Protein AF-A0A1U7HXZ3-F1 (afdb_monomer_lite)

Radius of gyration: 14.66 Å; chains: 1; bounding box: 32×28×40 Å

Organism: NCBI:txid247279

InterPro domains:
  IPR047676 FxLYD domain [NF038353] (20-75)

Structure (mmCIF, N/CA/C/O backbone):
data_AF-A0A1U7HXZ3-F1
#
_entry.id   AF-A0A1U7HXZ3-F1
#
loop_
_atom_site.group_PDB
_atom_site.id
_atom_site.type_symbol
_atom_site.label_atom_id
_atom_site.label_alt_id
_atom_site.label_comp_id
_atom_site.label_asym_id
_atom_site.label_entity_id
_atom_site.label_seq_id
_atom_site.pdbx_PDB_ins_code
_atom_site.Cartn_x
_atom_site.Cartn_y
_atom_site.Cartn_z
_atom_site.occupancy
_atom_site.B_iso_or_equiv
_at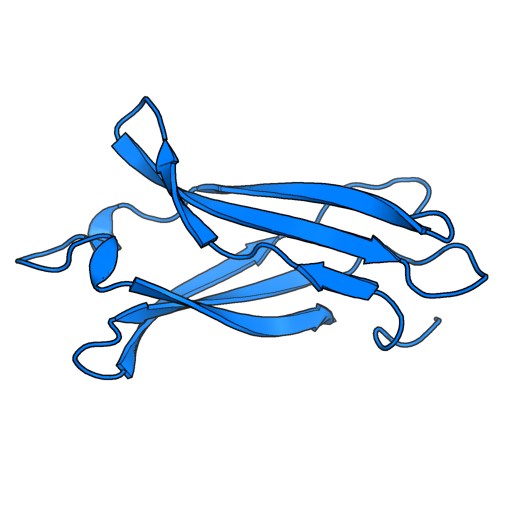om_site.auth_seq_id
_atom_site.auth_comp_id
_atom_site.auth_asym_id
_atom_site.auth_atom_id
_atom_site.pdbx_PDB_model_num
ATOM 1 N N . MET A 1 1 ? 5.064 -9.187 -21.296 1.00 42.25 1 MET A N 1
ATOM 2 C CA . MET A 1 1 ? 4.717 -9.480 -19.895 1.00 42.25 1 MET A CA 1
ATOM 3 C C . MET A 1 1 ? 5.962 -9.923 -19.154 1.00 42.25 1 MET A C 1
ATOM 5 O O . MET A 1 1 ? 6.388 -11.065 -19.292 1.00 42.25 1 MET A O 1
ATOM 9 N N . ILE A 1 2 ? 6.584 -8.983 -18.445 1.00 39.09 2 ILE A 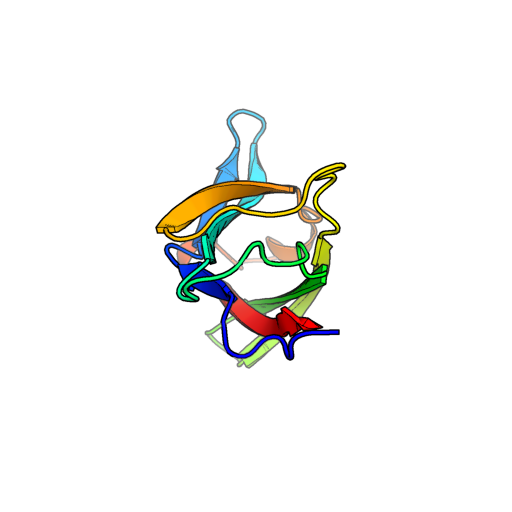N 1
ATOM 10 C CA . ILE A 1 2 ? 7.642 -9.262 -17.470 1.00 39.09 2 ILE A CA 1
ATOM 11 C C . ILE A 1 2 ? 6.921 -9.558 -16.145 1.00 39.09 2 ILE A C 1
ATOM 13 O O . ILE A 1 2 ? 6.031 -8.793 -15.784 1.00 39.09 2 ILE A O 1
ATOM 17 N N . PRO A 1 3 ? 7.232 -10.658 -15.440 1.00 44.41 3 PRO A N 1
ATOM 18 C CA . PRO A 1 3 ? 6.616 -10.936 -14.149 1.00 44.41 3 PRO A CA 1
ATOM 19 C C . PRO A 1 3 ? 6.983 -9.853 -13.124 1.00 44.41 3 PRO A C 1
ATOM 21 O O . PRO A 1 3 ? 8.097 -9.332 -13.128 1.00 44.41 3 PRO A O 1
ATOM 24 N N . LEU A 1 4 ? 6.057 -9.584 -12.205 1.00 51.25 4 LEU A N 1
ATOM 25 C CA . LEU A 1 4 ? 6.115 -8.620 -11.090 1.00 51.25 4 LEU A CA 1
ATOM 26 C C . LEU A 1 4 ? 7.313 -8.703 -10.151 1.00 51.25 4 LEU A C 1
ATOM 28 O O . LEU A 1 4 ? 7.459 -7.865 -9.266 1.00 51.25 4 LEU A O 1
ATOM 32 N N . ASN A 1 5 ? 8.185 -9.685 -10.348 1.00 56.34 5 ASN A N 1
ATOM 33 C CA . ASN A 1 5 ? 9.371 -9.946 -9.540 1.00 56.34 5 ASN A CA 1
ATOM 34 C C . ASN A 1 5 ? 10.383 -8.785 -9.544 1.00 56.34 5 ASN A C 1
ATOM 36 O O . ASN A 1 5 ? 11.405 -8.871 -8.875 1.00 56.34 5 ASN A O 1
ATOM 40 N N . ASN A 1 6 ? 10.110 -7.728 -10.306 1.00 71.88 6 ASN A N 1
ATOM 41 C CA . ASN A 1 6 ? 11.023 -6.637 -10.593 1.00 71.88 6 ASN A CA 1
ATOM 42 C C . ASN A 1 6 ? 10.541 -5.271 -10.088 1.00 71.88 6 ASN A C 1
ATOM 44 O O . ASN A 1 6 ? 11.271 -4.297 -10.244 1.00 71.88 6 ASN A O 1
ATOM 48 N N . VAL A 1 7 ? 9.332 -5.167 -9.525 1.00 78.88 7 VAL A N 1
ATOM 49 C CA . VAL A 1 7 ? 8.845 -3.922 -8.918 1.00 78.88 7 VAL A CA 1
ATOM 50 C C . VAL A 1 7 ? 8.677 -4.139 -7.425 1.00 78.88 7 VAL A C 1
ATOM 52 O O . VAL A 1 7 ? 7.847 -4.931 -6.981 1.00 78.88 7 VAL A O 1
ATOM 55 N N . ARG A 1 8 ? 9.468 -3.411 -6.643 1.00 86.31 8 ARG A N 1
ATOM 56 C CA . ARG A 1 8 ? 9.439 -3.466 -5.187 1.00 86.31 8 ARG A CA 1
ATOM 57 C C . ARG A 1 8 ? 8.580 -2.340 -4.631 1.00 86.31 8 ARG A C 1
ATOM 59 O O . ARG A 1 8 ? 8.721 -1.192 -5.043 1.00 86.31 8 ARG A O 1
ATOM 66 N N . VAL A 1 9 ? 7.753 -2.666 -3.641 1.00 88.19 9 VAL A N 1
ATOM 67 C CA . VAL A 1 9 ? 7.084 -1.679 -2.786 1.00 88.19 9 VAL A CA 1
ATOM 68 C C . VAL A 1 9 ? 7.960 -1.425 -1.554 1.00 88.19 9 VAL A C 1
ATOM 70 O O . VAL A 1 9 ? 8.353 -2.370 -0.866 1.00 88.19 9 VAL A O 1
ATOM 73 N N . SER A 1 10 ? 8.266 -0.165 -1.259 1.00 90.25 10 SER A N 1
ATOM 74 C CA . SER A 1 10 ? 8.972 0.270 -0.049 1.00 90.25 10 SER A CA 1
ATOM 75 C C . SER A 1 10 ? 8.226 1.393 0.666 1.00 90.25 10 SER A C 1
ATOM 77 O O . SER A 1 10 ? 7.263 1.955 0.141 1.00 90.25 10 SER A O 1
ATOM 79 N N . ASP A 1 11 ? 8.667 1.694 1.891 1.00 91.69 11 ASP A N 1
ATOM 80 C CA . ASP A 1 11 ? 8.187 2.828 2.695 1.00 91.69 11 ASP A CA 1
ATOM 81 C C . ASP A 1 11 ? 6.671 2.831 2.933 1.00 91.69 11 ASP A C 1
ATOM 83 O O . ASP A 1 11 ? 6.059 3.881 3.139 1.00 91.69 11 ASP A O 1
ATOM 87 N N . LEU A 1 12 ? 6.076 1.634 2.908 1.00 92.06 12 LEU A N 1
ATOM 88 C CA . LEU A 1 12 ? 4.650 1.428 3.078 1.00 92.06 12 LEU A CA 1
ATOM 89 C C . LEU A 1 12 ? 4.235 1.800 4.500 1.00 92.06 12 LEU A C 1
ATOM 91 O O . LEU A 1 12 ? 4.695 1.199 5.473 1.00 92.06 12 LEU A O 1
ATOM 95 N N . ARG A 1 13 ? 3.352 2.786 4.618 1.00 93.25 13 ARG A N 1
ATOM 96 C CA . ARG A 1 13 ? 2.851 3.258 5.908 1.00 93.25 13 ARG A CA 1
ATOM 97 C C . ARG A 1 13 ? 1.446 3.815 5.795 1.00 93.25 13 ARG A C 1
ATOM 99 O O . ARG A 1 13 ? 1.022 4.241 4.724 1.00 93.25 13 ARG A O 1
ATOM 106 N N . ILE A 1 14 ? 0.757 3.844 6.927 1.00 93.62 14 ILE A N 1
ATOM 107 C CA . ILE A 1 14 ? -0.525 4.520 7.090 1.00 93.62 14 ILE A CA 1
ATOM 108 C C . ILE A 1 14 ? -0.344 5.743 7.988 1.00 93.62 14 ILE A C 1
ATOM 110 O O . ILE A 1 14 ? 0.290 5.666 9.038 1.00 93.62 14 ILE A O 1
ATOM 114 N N . GLU A 1 15 ? -0.881 6.879 7.564 1.00 93.44 15 GLU A N 1
ATOM 115 C CA . GLU A 1 15 ? -0.829 8.143 8.299 1.00 93.44 15 GLU A CA 1
ATOM 116 C C . GLU A 1 15 ? -2.143 8.912 8.137 1.00 93.44 15 GLU A C 1
ATOM 118 O O . GLU A 1 15 ? -2.993 8.546 7.330 1.00 93.44 15 GLU A O 1
ATOM 123 N N . LEU A 1 16 ? -2.341 9.962 8.933 1.00 90.88 16 LEU A N 1
ATOM 124 C CA . LEU A 1 16 ? -3.469 10.873 8.761 1.00 90.88 16 LEU A CA 1
ATOM 125 C C . LEU A 1 16 ? -3.045 12.000 7.822 1.00 90.88 16 LEU A C 1
ATOM 127 O O . LEU A 1 16 ? -2.024 12.649 8.047 1.00 90.88 16 LEU A O 1
ATOM 131 N N . ALA A 1 17 ? -3.852 12.250 6.800 1.00 89.75 17 ALA A N 1
ATOM 132 C CA . ALA A 1 17 ? -3.760 13.456 5.997 1.00 89.75 17 ALA A CA 1
ATOM 133 C C . ALA A 1 17 ? -4.122 14.702 6.814 1.00 89.75 17 ALA A C 1
ATOM 135 O O . ALA A 1 17 ? -4.716 14.620 7.892 1.00 89.75 17 ALA A O 1
ATOM 136 N N . GLU A 1 18 ? -3.835 15.882 6.261 1.00 87.94 18 GLU A N 1
ATOM 137 C CA . GLU A 1 18 ? -4.156 17.169 6.896 1.00 87.94 18 GLU A CA 1
ATOM 138 C C . GLU A 1 18 ? -5.655 17.335 7.187 1.00 87.94 18 GLU A C 1
ATOM 140 O O . GLU A 1 18 ? -6.040 17.977 8.161 1.00 87.94 18 GLU A O 1
ATOM 145 N N . ASN A 1 19 ? -6.513 16.716 6.371 1.00 86.50 19 ASN A N 1
ATOM 146 C CA . ASN A 1 19 ? -7.965 16.715 6.554 1.00 86.50 19 ASN A CA 1
ATOM 147 C C . ASN A 1 19 ? -8.466 15.644 7.546 1.00 86.50 19 ASN A C 1
ATOM 149 O O . ASN A 1 19 ? -9.675 15.484 7.709 1.00 86.50 19 ASN A O 1
ATOM 153 N N . GLY A 1 20 ? -7.561 14.902 8.194 1.00 86.19 20 GLY A N 1
ATOM 154 C CA . GLY A 1 20 ? -7.886 13.857 9.162 1.00 86.19 20 GLY A CA 1
ATOM 155 C C . GLY A 1 20 ? -8.358 12.536 8.548 1.00 86.19 20 GLY A C 1
ATOM 156 O O . GLY A 1 20 ? -8.833 11.669 9.282 1.00 86.19 20 GLY A O 1
ATOM 157 N N . LEU A 1 21 ? -8.247 12.356 7.229 1.00 89.25 21 LEU A N 1
ATOM 158 C CA . LEU A 1 21 ? -8.518 11.070 6.587 1.00 89.25 21 LEU A CA 1
ATOM 159 C C . LEU A 1 21 ? -7.276 10.169 6.662 1.00 89.25 21 LEU A C 1
ATOM 161 O O . LEU A 1 21 ? -6.169 10.650 6.415 1.00 89.25 21 LEU A O 1
ATOM 165 N N . PRO A 1 22 ? -7.417 8.872 6.988 1.00 91.56 22 PRO A N 1
ATOM 166 C CA . PRO A 1 22 ? -6.300 7.947 6.921 1.00 91.56 22 PRO A CA 1
ATOM 167 C C . PRO A 1 22 ? -5.908 7.698 5.462 1.00 91.56 22 PRO A C 1
ATOM 169 O O . PRO A 1 22 ? -6.751 7.415 4.609 1.00 91.56 22 PRO A O 1
ATOM 172 N N . GLU A 1 23 ? -4.613 7.765 5.188 1.00 94.62 23 GLU A N 1
ATOM 173 C CA . GLU A 1 23 ? -4.020 7.513 3.883 1.00 94.62 23 GLU A CA 1
ATOM 174 C C . GLU A 1 23 ? -2.902 6.488 4.003 1.00 94.62 23 GLU A C 1
ATOM 176 O O . GLU A 1 23 ? -2.076 6.545 4.914 1.00 94.62 23 GLU A O 1
ATOM 181 N N . VAL A 1 24 ? -2.851 5.574 3.041 1.00 94.38 24 VAL A N 1
ATOM 182 C CA . VAL A 1 24 ? -1.705 4.692 2.843 1.00 94.38 24 VAL A CA 1
ATOM 183 C C . VAL A 1 24 ? -0.784 5.311 1.809 1.00 94.38 24 VAL A C 1
ATOM 185 O O . VAL A 1 24 ? -1.227 5.731 0.737 1.00 94.38 24 VAL A O 1
ATOM 188 N N . LYS A 1 25 ? 0.503 5.354 2.141 1.00 95.00 25 LYS A N 1
ATOM 189 C CA . LYS A 1 25 ? 1.572 5.865 1.287 1.00 95.00 25 LYS A CA 1
ATOM 190 C C . LYS A 1 25 ? 2.634 4.800 1.105 1.00 95.00 25 LYS A C 1
ATOM 192 O O . LYS A 1 25 ? 2.867 4.000 2.008 1.00 95.00 25 LYS A O 1
ATOM 197 N N . GLY A 1 26 ? 3.283 4.816 -0.046 1.00 93.62 26 GLY A N 1
ATOM 198 C CA . GLY A 1 26 ? 4.421 3.957 -0.332 1.00 93.62 26 GLY A CA 1
ATOM 199 C C . GLY A 1 26 ? 5.120 4.376 -1.614 1.00 93.62 26 GLY A C 1
ATOM 200 O O . GLY A 1 26 ? 4.684 5.297 -2.310 1.00 93.62 26 GLY A O 1
ATOM 201 N N . THR A 1 27 ? 6.207 3.681 -1.916 1.00 92.44 27 THR A N 1
ATOM 202 C CA . THR A 1 27 ? 7.029 3.922 -3.099 1.00 92.44 27 THR A CA 1
ATOM 203 C C . THR A 1 27 ? 7.162 2.633 -3.889 1.00 92.44 27 THR A C 1
ATOM 205 O O . THR A 1 27 ? 7.492 1.588 -3.334 1.00 92.44 27 THR A O 1
ATOM 208 N N . LEU A 1 28 ? 6.913 2.702 -5.191 1.00 90.00 28 LEU A N 1
ATOM 209 C CA . LEU A 1 28 ? 7.294 1.672 -6.144 1.00 90.00 28 LEU A CA 1
ATOM 210 C C . LEU A 1 28 ? 8.687 1.959 -6.675 1.00 90.00 28 LEU A C 1
ATOM 212 O O . LEU A 1 28 ? 8.965 3.090 -7.052 1.00 90.00 28 LEU A O 1
ATOM 216 N N . THR A 1 29 ? 9.531 0.938 -6.756 1.00 89.88 29 THR A N 1
ATOM 217 C CA . THR A 1 29 ? 10.837 1.013 -7.418 1.00 89.88 29 THR A CA 1
ATOM 218 C C . THR A 1 29 ? 10.942 -0.097 -8.448 1.00 89.88 29 THR A C 1
ATOM 220 O O . THR A 1 29 ? 10.702 -1.258 -8.117 1.00 89.88 29 THR A O 1
ATOM 223 N N . ASN A 1 30 ? 11.325 0.238 -9.680 1.00 88.50 30 ASN A N 1
ATOM 224 C CA . ASN A 1 30 ? 11.685 -0.778 -10.665 1.00 88.50 30 ASN A CA 1
ATOM 225 C C . ASN A 1 30 ? 13.135 -1.228 -10.447 1.00 88.50 30 ASN A C 1
ATOM 227 O O . ASN A 1 30 ? 14.078 -0.494 -10.731 1.00 88.50 30 ASN A O 1
ATOM 231 N N . GLU A 1 31 ? 13.308 -2.450 -9.961 1.00 87.38 31 GLU A N 1
ATOM 232 C CA . GLU A 1 31 ? 14.603 -3.077 -9.693 1.00 87.38 31 GLU A CA 1
ATOM 233 C C . GLU A 1 31 ? 15.133 -3.889 -10.893 1.00 87.38 31 GLU A C 1
ATOM 235 O O . GLU A 1 31 ? 16.209 -4.483 -10.811 1.00 87.38 31 GLU A O 1
ATOM 240 N N . SER A 1 32 ? 14.422 -3.911 -12.028 1.00 85.06 32 SER A N 1
ATOM 241 C CA . SER A 1 32 ? 14.940 -4.517 -13.261 1.00 85.06 32 SER A CA 1
ATOM 242 C C . SER A 1 32 ? 15.837 -3.588 -14.068 1.00 85.06 32 SER A C 1
ATOM 244 O O . SER A 1 32 ? 15.938 -2.387 -13.838 1.00 85.06 32 SER A O 1
ATOM 246 N N . ASN A 1 33 ? 16.464 -4.171 -15.087 1.00 87.25 33 ASN A N 1
ATOM 247 C CA . ASN A 1 33 ? 17.220 -3.479 -16.124 1.00 87.25 33 ASN A CA 1
ATOM 248 C C . ASN A 1 33 ? 16.372 -3.121 -17.362 1.00 87.25 33 ASN A C 1
ATOM 250 O O . ASN A 1 33 ? 16.933 -2.736 -18.388 1.00 87.25 33 ASN A O 1
ATOM 254 N N . GLN A 1 34 ? 15.046 -3.273 -17.299 1.00 85.19 34 GLN A N 1
ATOM 255 C CA . GLN A 1 34 ? 14.126 -2.990 -18.402 1.00 85.19 34 GLN A CA 1
ATOM 256 C C . GLN A 1 34 ? 12.997 -2.061 -17.957 1.00 85.19 34 GLN A C 1
ATOM 258 O O . GLN A 1 34 ? 12.731 -1.902 -16.769 1.00 85.19 34 GLN A O 1
ATOM 263 N N . LEU A 1 35 ? 12.327 -1.435 -18.924 1.00 84.19 35 LEU A N 1
ATOM 264 C CA . LEU A 1 35 ? 11.096 -0.701 -18.657 1.00 84.19 35 LEU A CA 1
ATOM 265 C C . LEU A 1 35 ? 10.058 -1.665 -18.058 1.00 84.19 35 LEU A C 1
ATOM 267 O O . LEU A 1 35 ? 9.740 -2.685 -18.671 1.00 84.19 35 LEU A O 1
ATOM 271 N N . GLY A 1 36 ? 9.579 -1.359 -16.855 1.00 76.38 36 GLY A N 1
ATOM 272 C CA . GLY A 1 36 ? 8.590 -2.154 -16.137 1.00 76.38 36 GLY A CA 1
ATOM 273 C C . GLY A 1 36 ? 7.172 -1.674 -16.425 1.00 76.38 36 GLY A C 1
ATOM 274 O O . GLY A 1 36 ? 6.931 -0.477 -16.565 1.00 76.38 36 GLY A O 1
ATOM 275 N N . GLU A 1 37 ? 6.221 -2.599 -16.490 1.00 78.25 37 GLU A N 1
ATOM 276 C CA . GLU A 1 37 ? 4.800 -2.254 -16.402 1.00 78.25 37 GLU A CA 1
ATOM 277 C C . GLU A 1 37 ? 4.496 -1.821 -14.959 1.00 78.25 37 GLU A C 1
ATOM 279 O O . GLU A 1 37 ? 5.089 -2.350 -14.015 1.00 78.25 37 GLU A O 1
ATOM 284 N N . VAL A 1 38 ? 3.611 -0.837 -14.776 1.00 80.88 38 VAL A N 1
ATOM 285 C CA . VAL A 1 38 ? 3.232 -0.405 -13.426 1.00 80.88 38 VAL A CA 1
ATOM 286 C C . VAL A 1 38 ? 2.141 -1.336 -12.900 1.00 80.88 38 VAL A C 1
ATOM 288 O O . VAL A 1 38 ? 1.062 -1.388 -13.494 1.00 80.88 38 VAL A O 1
ATOM 291 N N . PRO A 1 39 ? 2.409 -2.089 -11.821 1.00 78.12 39 PRO A N 1
ATOM 292 C CA . PRO A 1 39 ? 1.494 -3.114 -11.354 1.00 78.12 39 PRO A CA 1
ATOM 293 C C . PRO A 1 39 ? 0.311 -2.526 -10.592 1.00 78.12 39 PRO A C 1
ATOM 295 O O . PRO A 1 39 ? 0.373 -1.407 -10.068 1.00 78.12 39 PRO A O 1
ATOM 298 N N . ILE A 1 40 ? -0.751 -3.322 -10.460 1.00 85.31 40 ILE A N 1
ATOM 299 C CA . ILE A 1 40 ? -1.814 -3.013 -9.506 1.00 85.31 40 ILE A CA 1
ATOM 300 C C . ILE A 1 40 ? -1.316 -3.428 -8.124 1.00 85.31 40 ILE A C 1
ATOM 302 O O . ILE A 1 40 ? -1.019 -4.596 -7.868 1.00 85.31 40 ILE A O 1
ATOM 306 N N . ILE A 1 41 ? -1.255 -2.466 -7.208 1.00 86.56 41 ILE A N 1
ATOM 307 C CA . ILE A 1 41 ? -0.851 -2.716 -5.825 1.00 86.56 41 ILE A CA 1
ATOM 308 C C . ILE A 1 41 ? -2.098 -3.060 -5.021 1.00 86.56 41 ILE A C 1
ATOM 310 O O . ILE A 1 41 ? -2.979 -2.211 -4.880 1.00 86.56 41 ILE A O 1
ATOM 314 N N . GLN A 1 42 ? -2.165 -4.270 -4.467 1.00 89.94 42 GLN A N 1
ATOM 315 C CA . GLN A 1 42 ? -3.214 -4.661 -3.527 1.00 89.94 42 GLN A CA 1
ATOM 316 C C . GLN A 1 42 ? -2.651 -4.725 -2.114 1.00 89.94 42 GLN A C 1
ATOM 318 O O . GLN A 1 42 ? -1.628 -5.371 -1.872 1.00 89.94 42 GLN A O 1
ATOM 323 N N . PHE A 1 43 ? -3.335 -4.093 -1.167 1.00 91.38 43 PHE A N 1
ATOM 324 C CA . PHE A 1 43 ? -2.917 -4.096 0.228 1.00 91.38 43 PHE A CA 1
ATOM 325 C C . PHE A 1 43 ? -4.094 -4.207 1.190 1.00 91.38 43 PHE A C 1
ATOM 327 O O . PHE A 1 43 ? -5.221 -3.811 0.891 1.00 91.38 43 PHE A O 1
ATOM 334 N N . ASN A 1 44 ? -3.790 -4.721 2.376 1.00 93.31 44 ASN A N 1
ATOM 335 C CA . ASN A 1 44 ? -4.683 -4.757 3.518 1.00 93.31 44 ASN A CA 1
ATOM 336 C C . ASN A 1 44 ? -4.225 -3.752 4.569 1.00 93.31 44 ASN A C 1
ATOM 338 O O . ASN A 1 44 ? -3.030 -3.595 4.806 1.00 93.31 44 ASN A O 1
ATOM 342 N N . VAL A 1 45 ? -5.187 -3.132 5.245 1.00 93.50 45 VAL A N 1
ATOM 343 C CA . VAL A 1 45 ? -4.967 -2.434 6.512 1.00 93.50 45 VAL A CA 1
ATOM 344 C C . VAL A 1 45 ? -5.446 -3.344 7.633 1.00 93.50 45 VAL A C 1
ATOM 346 O O . VAL A 1 45 ? -6.604 -3.767 7.635 1.00 93.50 45 VAL A O 1
ATOM 349 N N . ILE A 1 46 ? -4.561 -3.658 8.570 1.00 93.12 46 ILE A N 1
ATOM 350 C CA . ILE A 1 46 ? -4.751 -4.682 9.596 1.00 93.12 46 ILE A CA 1
ATOM 351 C C . ILE A 1 46 ? -4.663 -4.035 10.980 1.00 93.12 46 ILE A C 1
ATOM 353 O O . ILE A 1 46 ? -3.721 -3.300 11.262 1.00 93.12 46 ILE A O 1
ATOM 357 N N . ASP A 1 47 ? -5.631 -4.327 11.851 1.00 93.25 47 ASP A N 1
ATOM 358 C CA . ASP A 1 47 ? -5.544 -4.051 13.289 1.00 93.25 47 ASP A CA 1
ATOM 359 C C . ASP A 1 47 ? -4.581 -5.060 13.924 1.00 93.25 47 ASP A C 1
ATOM 361 O O . ASP A 1 47 ? -4.918 -6.232 14.106 1.00 93.25 47 ASP A O 1
ATOM 365 N N . GLN A 1 48 ? -3.371 -4.620 14.261 1.00 92.12 48 GLN A N 1
ATOM 366 C CA . GLN A 1 48 ? -2.307 -5.505 14.738 1.00 92.12 48 GLN A CA 1
ATOM 367 C C . GLN A 1 48 ? -2.581 -6.091 16.130 1.00 92.12 48 GLN A C 1
ATOM 369 O O . GLN A 1 48 ? -1.961 -7.075 16.524 1.00 92.12 48 GLN A O 1
ATOM 374 N N . ARG A 1 49 ? -3.539 -5.531 16.881 1.00 92.38 49 ARG A N 1
ATOM 375 C CA . ARG A 1 49 ? -3.897 -6.024 18.222 1.00 92.38 49 ARG A CA 1
ATOM 376 C C . ARG A 1 49 ? -4.629 -7.362 18.169 1.00 92.38 49 ARG A C 1
ATOM 378 O O . ARG A 1 49 ? -4.596 -8.121 19.133 1.00 92.38 49 ARG A O 1
ATOM 385 N N . ASN A 1 50 ? -5.335 -7.627 17.071 1.00 92.75 50 ASN A N 1
ATOM 386 C CA . ASN A 1 50 ? -6.171 -8.818 16.883 1.00 92.75 50 ASN A CA 1
ATOM 387 C C . ASN A 1 50 ? -6.012 -9.461 15.493 1.00 92.75 50 ASN A C 1
ATOM 389 O O . ASN A 1 50 ? -6.733 -10.407 15.179 1.00 92.75 50 ASN A O 1
ATOM 393 N N . ASN A 1 51 ? -5.075 -8.964 14.680 1.00 90.81 51 ASN A N 1
ATOM 394 C CA . ASN A 1 51 ? -4.809 -9.392 13.309 1.00 90.81 51 ASN A CA 1
ATOM 395 C C . ASN A 1 51 ? -6.048 -9.350 12.389 1.00 90.81 51 ASN A C 1
ATOM 397 O O . ASN A 1 51 ? -6.228 -10.205 11.520 1.00 90.81 51 ASN A O 1
ATOM 401 N N . ARG A 1 52 ? -6.950 -8.383 12.602 1.00 92.38 52 ARG A N 1
ATOM 402 C CA . ARG A 1 52 ? -8.180 -8.233 11.812 1.00 92.38 52 ARG A CA 1
ATOM 403 C C . ARG A 1 52 ? -7.961 -7.281 10.644 1.00 92.38 52 ARG A C 1
ATOM 405 O O . ARG A 1 52 ? -7.593 -6.128 10.848 1.00 92.38 52 ARG A O 1
ATOM 412 N N . ILE A 1 53 ? -8.300 -7.720 9.435 1.00 92.19 53 ILE A N 1
ATOM 413 C CA . ILE A 1 53 ? -8.349 -6.848 8.255 1.00 92.19 53 ILE A CA 1
ATOM 414 C C . ILE A 1 53 ? -9.496 -5.843 8.425 1.00 92.19 53 ILE A C 1
ATOM 416 O O . ILE A 1 53 ? -10.652 -6.228 8.609 1.00 92.19 53 ILE A O 1
ATOM 420 N N . LEU A 1 54 ? -9.169 -4.555 8.381 1.00 92.50 54 LEU A N 1
ATOM 421 C CA . LEU A 1 54 ? -10.121 -3.446 8.472 1.00 92.50 54 LEU A CA 1
ATOM 422 C C . LEU A 1 54 ? -10.477 -2.868 7.101 1.00 92.50 54 LEU A C 1
ATOM 424 O O . LEU A 1 54 ? -11.583 -2.364 6.921 1.00 92.50 54 LEU A O 1
ATOM 428 N N . ALA A 1 55 ? -9.545 -2.933 6.151 1.00 91.50 55 ALA A N 1
ATOM 429 C CA . ALA A 1 55 ? -9.748 -2.517 4.770 1.00 91.50 55 ALA A CA 1
ATOM 430 C C . ALA A 1 55 ? -8.869 -3.342 3.826 1.00 91.50 55 ALA A C 1
ATOM 432 O O . ALA A 1 55 ? -7.762 -3.734 4.196 1.00 91.50 55 ALA A O 1
ATOM 433 N N . SER A 1 56 ? -9.357 -3.546 2.607 1.00 92.25 56 SER A N 1
ATOM 434 C CA . SER A 1 56 ? -8.625 -4.154 1.496 1.00 92.25 56 SER A CA 1
ATOM 435 C C . SER A 1 56 ? -8.803 -3.256 0.284 1.00 92.25 56 SER A C 1
ATOM 437 O O . SER A 1 56 ? -9.930 -3.011 -0.141 1.00 92.25 56 SER A O 1
ATOM 439 N N . GLU A 1 57 ? -7.704 -2.742 -0.248 1.00 92.00 57 GLU A N 1
ATOM 440 C CA . GLU A 1 57 ? -7.715 -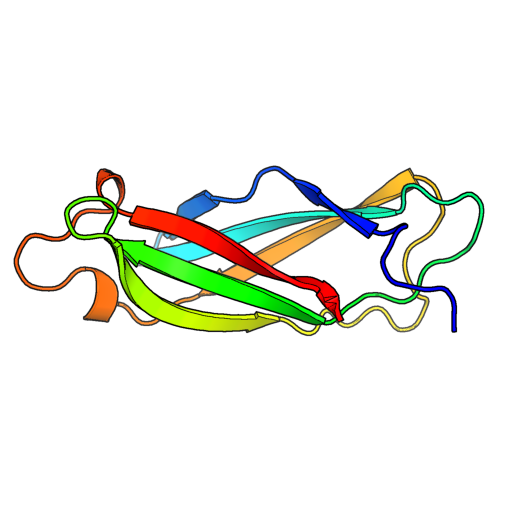1.713 -1.284 1.00 92.00 57 GLU A CA 1
ATOM 441 C C . GLU A 1 57 ? -6.764 -2.076 -2.420 1.00 92.00 57 GLU A C 1
ATOM 443 O O . GLU A 1 57 ? -5.795 -2.819 -2.247 1.00 92.00 57 GLU A O 1
ATOM 448 N N . ALA A 1 58 ? -7.050 -1.517 -3.595 1.00 89.81 58 ALA A N 1
ATOM 449 C CA . ALA A 1 58 ? -6.200 -1.625 -4.767 1.00 89.81 58 ALA A CA 1
ATOM 450 C C . ALA A 1 58 ? -5.887 -0.237 -5.336 1.00 89.81 58 ALA A C 1
ATOM 452 O O . ALA A 1 58 ? -6.737 0.666 -5.344 1.00 89.81 58 ALA A O 1
ATOM 453 N N . ILE A 1 59 ? -4.663 -0.078 -5.833 1.00 87.56 59 ILE A N 1
ATOM 454 C CA . ILE A 1 59 ? -4.199 1.128 -6.515 1.00 87.56 59 ILE A CA 1
ATOM 455 C C . ILE A 1 59 ? -3.728 0.726 -7.904 1.00 87.56 59 ILE A C 1
ATOM 457 O O . ILE A 1 59 ? -2.803 -0.071 -8.044 1.00 87.56 59 ILE A O 1
ATOM 461 N N . ALA A 1 60 ? -4.360 1.311 -8.916 1.00 85.94 60 ALA A N 1
ATOM 462 C CA . ALA A 1 60 ? -3.835 1.349 -10.269 1.00 85.94 60 ALA A CA 1
ATOM 463 C C . ALA A 1 60 ? -3.181 2.719 -10.462 1.00 85.94 60 ALA A C 1
ATOM 465 O O . ALA A 1 60 ? -3.848 3.747 -10.333 1.00 85.94 60 ALA A O 1
ATOM 466 N N . LEU A 1 61 ? -1.875 2.729 -10.707 1.00 82.62 61 LEU A N 1
ATOM 467 C CA . LEU A 1 61 ? -1.141 3.951 -11.004 1.00 82.62 61 LEU A CA 1
ATOM 468 C C . LEU A 1 61 ? -1.118 4.142 -12.514 1.00 82.62 61 LEU A C 1
ATOM 470 O O . LEU A 1 61 ? -0.740 3.238 -13.257 1.00 82.62 61 LEU A O 1
ATOM 474 N N . ASP A 1 62 ? -1.538 5.321 -12.959 1.00 74.50 62 ASP A N 1
ATOM 475 C CA . ASP A 1 62 ? -1.497 5.659 -14.373 1.00 74.50 62 ASP A CA 1
ATOM 476 C C . ASP A 1 62 ? -0.072 6.065 -14.749 1.00 74.50 62 ASP A C 1
ATOM 478 O O . ASP A 1 62 ? 0.364 7.194 -14.516 1.00 74.50 62 ASP A O 1
ATOM 482 N N . SER A 1 63 ? 0.667 5.111 -15.309 1.00 69.31 63 SER A N 1
ATOM 483 C CA . SER A 1 63 ? 1.860 5.411 -16.082 1.00 69.31 63 SER A CA 1
ATOM 484 C C . SER A 1 63 ? 1.670 4.926 -17.505 1.00 69.31 63 SER A C 1
ATOM 486 O O . SER A 1 63 ? 1.943 3.771 -17.838 1.00 69.31 63 SER A O 1
ATOM 488 N N . SER A 1 64 ? 1.255 5.853 -18.364 1.00 70.25 64 SER A N 1
ATOM 489 C CA . SER A 1 64 ? 1.177 5.650 -19.814 1.00 70.25 64 SER A CA 1
ATOM 490 C C . SER A 1 64 ? 2.463 5.087 -20.446 1.00 70.25 64 SER A C 1
ATOM 492 O O . SER A 1 64 ? 2.388 4.487 -21.515 1.00 70.25 64 SER A O 1
ATOM 494 N N . ASN A 1 65 ? 3.621 5.231 -19.787 1.00 76.25 65 ASN A N 1
ATOM 495 C CA . ASN A 1 65 ? 4.925 4.812 -20.303 1.00 76.25 65 ASN A CA 1
ATOM 496 C C . ASN A 1 65 ? 5.635 3.748 -19.445 1.00 76.25 65 ASN A C 1
ATOM 498 O O . ASN A 1 65 ? 6.790 3.447 -19.726 1.00 76.25 65 ASN A O 1
ATOM 502 N N . GLY A 1 66 ? 4.996 3.170 -18.423 1.00 81.25 66 GLY A N 1
ATOM 503 C CA . GLY A 1 66 ? 5.664 2.242 -17.499 1.00 81.25 66 GLY A CA 1
ATOM 504 C C . GLY A 1 66 ? 6.590 2.936 -16.485 1.00 81.25 66 GLY A C 1
ATOM 505 O O . GLY A 1 66 ? 6.487 4.136 -16.252 1.00 81.25 66 GLY A O 1
ATOM 506 N N . ILE A 1 67 ? 7.479 2.184 -15.844 1.00 86.12 67 ILE A N 1
ATOM 507 C CA . ILE A 1 67 ? 8.459 2.685 -14.869 1.00 86.12 67 ILE A CA 1
ATOM 508 C C . ILE A 1 67 ? 9.869 2.307 -15.336 1.00 86.12 67 ILE A C 1
ATOM 510 O O . ILE A 1 67 ? 10.148 1.138 -15.604 1.00 86.12 67 ILE A O 1
ATOM 514 N N . ALA A 1 68 ? 10.770 3.271 -15.508 1.00 90.19 68 ALA A N 1
ATOM 515 C CA . ALA A 1 68 ? 12.120 3.024 -16.015 1.00 90.19 68 ALA A CA 1
ATOM 516 C C . ALA A 1 68 ? 13.002 2.275 -14.990 1.00 90.19 68 ALA A C 1
ATOM 518 O O . ALA A 1 68 ? 12.716 2.309 -13.795 1.00 90.19 68 ALA A O 1
ATOM 519 N N . PRO A 1 69 ? 14.082 1.593 -15.417 1.00 90.56 69 PRO A N 1
ATOM 520 C CA . PRO A 1 69 ? 15.046 0.965 -14.508 1.00 90.56 69 PRO A CA 1
ATOM 521 C C . PRO A 1 69 ? 15.556 1.920 -13.422 1.00 90.56 69 PRO A C 1
ATOM 523 O O . PRO A 1 69 ? 16.099 2.980 -13.732 1.00 90.56 69 PRO A O 1
ATOM 526 N N . GLY A 1 70 ? 15.401 1.541 -12.154 1.00 89.94 70 GLY A N 1
ATOM 527 C CA . GLY A 1 70 ? 15.789 2.346 -10.992 1.00 89.94 70 GLY A CA 1
ATOM 528 C C . GLY A 1 70 ? 14.879 3.542 -10.695 1.00 89.94 70 GLY A C 1
ATOM 529 O O . GLY A 1 70 ? 15.111 4.241 -9.708 1.00 89.94 70 GLY A O 1
ATOM 530 N N . GLU A 1 71 ? 13.855 3.791 -11.514 1.00 91.19 71 GLU A N 1
ATOM 531 C CA . GLU A 1 71 ? 12.881 4.849 -11.265 1.00 91.19 71 GLU A CA 1
ATOM 532 C C . GLU A 1 71 ? 12.015 4.508 -10.051 1.00 91.19 71 GLU A C 1
ATOM 534 O O . GLU A 1 71 ? 11.703 3.342 -9.782 1.00 91.19 71 GLU A O 1
ATOM 539 N N . GLN A 1 72 ? 11.636 5.561 -9.326 1.00 91.50 72 GLN A N 1
A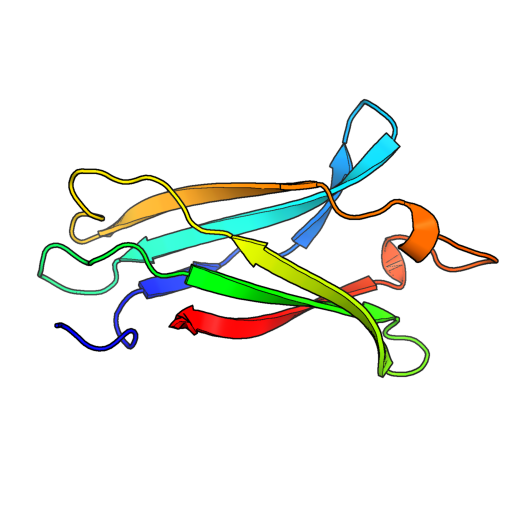TOM 540 C CA . GLN A 1 72 ? 10.770 5.490 -8.164 1.00 91.50 72 GLN A CA 1
ATOM 541 C C . GLN A 1 72 ? 9.484 6.271 -8.404 1.00 91.50 72 GLN A C 1
ATOM 543 O O . GLN A 1 72 ? 9.515 7.396 -8.900 1.00 91.50 72 GLN A O 1
ATOM 548 N N . MET A 1 73 ? 8.360 5.697 -7.986 1.00 90.12 73 MET A N 1
ATOM 549 C CA . MET A 1 73 ? 7.046 6.320 -8.071 1.00 90.12 73 MET A CA 1
ATOM 550 C C . MET A 1 73 ? 6.342 6.230 -6.724 1.00 90.12 73 MET A C 1
ATOM 552 O O . MET A 1 73 ? 6.051 5.141 -6.231 1.00 90.12 73 MET A O 1
ATOM 556 N N . SER A 1 74 ? 6.056 7.377 -6.120 1.00 92.12 74 SER A N 1
ATOM 557 C CA . SER A 1 74 ? 5.279 7.429 -4.884 1.00 92.12 74 SER A CA 1
ATOM 558 C C . SER A 1 74 ? 3.787 7.312 -5.173 1.00 92.12 74 SER A C 1
ATOM 560 O O . SER A 1 74 ? 3.287 7.861 -6.154 1.00 92.12 74 SER A O 1
ATOM 562 N N . PHE A 1 75 ? 3.064 6.646 -4.279 1.00 90.88 75 PHE A N 1
ATOM 563 C CA . PHE A 1 75 ? 1.611 6.568 -4.317 1.00 90.88 75 PHE A CA 1
ATOM 564 C C . PHE A 1 75 ? 0.999 6.974 -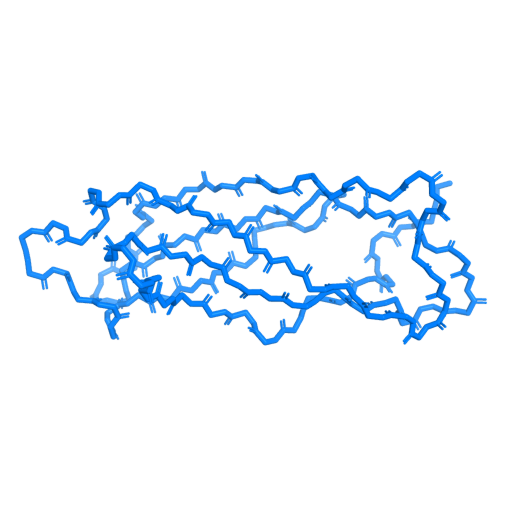2.983 1.00 90.88 75 PHE A C 1
ATOM 566 O O . PHE A 1 75 ? 1.602 6.818 -1.920 1.00 90.88 75 PHE A O 1
ATOM 573 N N . ILE A 1 76 ? -0.227 7.487 -3.061 1.00 93.69 76 ILE A N 1
ATOM 574 C CA . ILE A 1 76 ? -1.053 7.858 -1.916 1.00 93.69 76 ILE A CA 1
ATOM 575 C C . ILE A 1 76 ? -2.468 7.366 -2.198 1.00 93.69 76 ILE A C 1
ATOM 577 O O . ILE A 1 76 ? -3.000 7.572 -3.290 1.00 93.69 76 ILE A O 1
ATOM 581 N N . LYS A 1 77 ? -3.085 6.716 -1.214 1.00 93.00 77 LYS A N 1
ATOM 582 C CA . LYS A 1 77 ? -4.458 6.227 -1.299 1.00 93.00 77 LYS A CA 1
ATOM 583 C C . LYS A 1 77 ? -5.192 6.529 -0.006 1.00 93.00 77 LYS A C 1
ATOM 585 O O . LYS A 1 77 ? -4.848 5.994 1.045 1.00 93.00 77 LYS A O 1
ATOM 590 N N . ALA A 1 78 ? -6.227 7.354 -0.106 1.00 92.06 78 ALA A N 1
ATOM 591 C CA . ALA A 1 78 ? -7.167 7.552 0.984 1.00 92.06 78 ALA A CA 1
ATOM 592 C C . ALA A 1 78 ? -7.933 6.255 1.268 1.00 92.06 78 ALA A C 1
ATOM 594 O O . ALA A 1 78 ? -8.390 5.576 0.343 1.00 92.06 78 ALA A O 1
ATOM 595 N N . ILE A 1 79 ? -8.067 5.938 2.552 1.00 89.94 79 ILE A N 1
ATOM 596 C CA . ILE A 1 79 ? -8.790 4.778 3.068 1.00 89.94 79 ILE A CA 1
ATOM 597 C C . ILE A 1 79 ? -10.023 5.274 3.816 1.00 89.94 79 ILE A C 1
ATOM 599 O O . ILE A 1 79 ? -10.060 6.383 4.350 1.00 89.94 79 ILE A O 1
ATOM 603 N N . ASN A 1 80 ? -11.055 4.440 3.871 1.00 81.81 80 ASN A N 1
ATOM 604 C CA . ASN A 1 80 ? -12.254 4.740 4.637 1.00 81.81 80 ASN A CA 1
ATOM 605 C C . ASN A 1 80 ? -11.920 5.015 6.121 1.00 81.81 80 ASN A C 1
ATOM 607 O O . ASN A 1 80 ? -11.250 4.216 6.771 1.00 81.81 80 ASN A O 1
ATOM 611 N N . THR A 1 81 ? -12.432 6.112 6.682 1.00 71.19 81 THR A N 1
ATOM 612 C CA . THR A 1 81 ? -12.219 6.519 8.085 1.00 71.19 81 THR A CA 1
ATOM 613 C C . THR A 1 81 ? -12.805 5.549 9.106 1.00 71.19 81 THR A C 1
ATOM 615 O O . THR A 1 81 ? -12.355 5.531 10.251 1.00 71.19 81 THR A O 1
ATOM 618 N N . ASN A 1 82 ? -13.757 4.700 8.705 1.00 80.56 82 ASN A N 1
ATOM 619 C CA . ASN A 1 82 ? -14.387 3.708 9.581 1.00 80.56 82 ASN A CA 1
ATOM 620 C C . ASN A 1 82 ? -13.385 2.702 10.185 1.00 80.56 82 ASN A C 1
ATOM 622 O O . ASN A 1 82 ? -13.705 2.038 11.176 1.00 80.56 82 ASN A O 1
ATOM 626 N N . ILE A 1 83 ? -12.167 2.607 9.634 1.00 82.81 83 ILE A N 1
ATOM 627 C CA . ILE A 1 83 ? -11.087 1.785 10.193 1.00 82.81 83 ILE A CA 1
ATOM 628 C C . ILE A 1 83 ? -10.607 2.283 11.568 1.00 82.81 83 ILE A C 1
ATOM 630 O O . ILE A 1 83 ? -10.139 1.481 12.364 1.00 82.81 83 ILE A O 1
ATOM 634 N N . LEU A 1 84 ? -10.773 3.572 11.890 1.00 82.88 84 LEU A N 1
ATOM 635 C CA . LEU A 1 84 ? -10.393 4.163 13.185 1.00 82.88 84 LEU A CA 1
ATOM 636 C C . LEU A 1 84 ? -11.536 4.112 14.218 1.00 82.88 84 LEU A C 1
ATOM 638 O O . LEU A 1 84 ? -11.635 4.942 15.121 1.00 82.88 84 LEU A O 1
ATOM 642 N N . SER A 1 85 ? -12.456 3.160 14.062 1.00 75.25 85 SER A N 1
ATOM 643 C CA . SER A 1 85 ? -13.625 3.018 14.932 1.00 75.25 85 SER A CA 1
ATOM 644 C C . SER A 1 85 ? -13.264 2.520 16.338 1.00 75.25 85 SER A C 1
ATOM 646 O O . SER A 1 85 ? -12.249 1.860 16.549 1.00 75.25 85 SER A O 1
ATOM 648 N N . SER A 1 86 ? -14.112 2.887 17.310 1.00 66.88 86 SER A N 1
ATOM 649 C CA . SER A 1 86 ? -14.088 2.535 18.742 1.00 66.88 86 SER A CA 1
ATOM 650 C C . SER A 1 86 ? -12.758 1.995 19.281 1.00 66.88 86 SER A C 1
ATOM 652 O O . SER A 1 86 ? -12.637 0.824 19.641 1.00 66.88 86 SER A O 1
ATOM 654 N N . GLY A 1 87 ? -11.772 2.889 19.380 1.00 79.25 87 GLY A N 1
ATOM 655 C CA . GLY A 1 87 ? -10.511 2.643 20.078 1.00 79.25 87 GLY A CA 1
ATOM 656 C C . GLY A 1 87 ? -9.381 2.084 19.217 1.00 79.25 87 GLY A C 1
ATOM 657 O O . GLY A 1 87 ? -8.327 1.794 19.769 1.00 79.25 87 GLY A O 1
ATOM 658 N N . VAL A 1 88 ? -9.562 1.911 17.905 1.00 86.44 88 VAL A N 1
ATOM 659 C CA . VAL A 1 88 ? -8.445 1.700 16.968 1.00 86.44 88 VAL A CA 1
ATOM 660 C C . VAL A 1 88 ? -7.758 3.045 16.709 1.00 86.44 88 VAL A C 1
ATOM 662 O O . VAL A 1 88 ? -8.400 4.000 16.276 1.00 86.44 88 VAL A O 1
ATOM 665 N N . THR A 1 89 ? -6.455 3.123 16.953 1.00 90.06 89 THR A N 1
ATOM 666 C CA . THR A 1 89 ? -5.614 4.284 16.625 1.00 90.06 89 THR A CA 1
ATOM 667 C C . THR A 1 89 ? -4.690 3.969 15.449 1.00 90.06 89 THR A C 1
ATOM 669 O O . THR A 1 89 ? -4.482 2.804 15.127 1.00 90.06 89 THR A O 1
ATOM 672 N N . LEU A 1 90 ? -4.089 4.982 14.811 1.00 89.50 90 LEU A N 1
ATOM 673 C CA . LEU A 1 90 ? -3.105 4.758 13.738 1.00 89.50 90 LEU A CA 1
ATOM 674 C C . LEU A 1 90 ? -1.960 3.831 14.160 1.00 89.50 90 LEU A C 1
ATOM 676 O O . LEU A 1 90 ? -1.521 3.006 13.368 1.00 89.50 90 LEU A O 1
ATOM 680 N N . SER A 1 91 ? -1.482 3.960 15.401 1.00 90.75 91 SER A N 1
ATOM 681 C CA . SER A 1 91 ? -0.409 3.116 15.929 1.00 90.75 91 SER A CA 1
ATOM 682 C C . SER A 1 91 ? -0.816 1.658 16.099 1.00 90.75 91 SER A C 1
ATOM 684 O O . SER A 1 91 ? 0.062 0.826 16.270 1.00 90.75 91 SER A O 1
ATOM 686 N N . ASP A 1 92 ? -2.111 1.340 16.040 1.00 92.44 92 ASP A N 1
ATOM 687 C CA . ASP A 1 92 ? -2.626 -0.030 16.058 1.00 92.44 92 ASP A CA 1
ATOM 688 C C . ASP A 1 92 ? -2.715 -0.633 14.649 1.00 92.44 92 ASP A C 1
ATOM 690 O O . ASP A 1 92 ? -3.063 -1.802 14.507 1.00 92.44 92 ASP A O 1
ATOM 694 N N . LEU A 1 93 ? -2.402 0.137 13.604 1.00 92.69 93 LEU A N 1
ATOM 695 C CA . LEU A 1 93 ? -2.554 -0.290 12.220 1.00 92.69 93 LEU A CA 1
ATOM 696 C C . LEU A 1 93 ? -1.222 -0.702 11.596 1.00 92.69 93 LEU A C 1
ATOM 698 O O . LEU A 1 93 ? -0.207 -0.019 11.724 1.00 92.69 93 LEU A O 1
ATOM 702 N N . HIS A 1 94 ? -1.266 -1.796 10.846 1.00 93.56 94 HIS A N 1
ATOM 703 C CA . HIS A 1 94 ? -0.209 -2.222 9.941 1.00 93.56 94 HIS A CA 1
ATOM 704 C C . HIS A 1 94 ? -0.767 -2.353 8.520 1.00 93.56 94 HIS A C 1
ATOM 706 O O . HIS A 1 94 ? -1.959 -2.607 8.336 1.00 93.56 94 HIS A O 1
ATOM 712 N N . VAL A 1 95 ? 0.082 -2.150 7.514 1.00 93.12 95 VAL A N 1
ATOM 713 C CA . VAL A 1 95 ? -0.294 -2.281 6.106 1.00 93.12 95 VAL A CA 1
ATOM 714 C C . VAL A 1 95 ? 0.524 -3.406 5.493 1.00 93.12 95 VAL A C 1
ATOM 716 O O . VAL A 1 95 ? 1.750 -3.372 5.557 1.00 93.12 95 VAL A O 1
ATOM 719 N N . GLU A 1 96 ? -0.151 -4.366 4.869 1.00 91.69 96 GLU A N 1
ATOM 720 C CA . GLU A 1 96 ? 0.485 -5.509 4.212 1.00 91.69 96 GLU A CA 1
ATOM 721 C C . GLU A 1 96 ? 0.112 -5.567 2.737 1.00 91.69 96 GLU A C 1
ATOM 723 O O . GLU A 1 96 ? -1.055 -5.411 2.377 1.00 91.69 96 GLU A O 1
ATOM 728 N N . ILE A 1 97 ? 1.097 -5.835 1.881 1.00 88.88 97 ILE A N 1
ATOM 729 C CA . ILE A 1 97 ? 0.865 -6.095 0.458 1.00 88.88 97 ILE A CA 1
ATOM 730 C C . ILE A 1 97 ? 0.344 -7.524 0.318 1.00 88.88 97 ILE A C 1
ATOM 732 O O . ILE A 1 97 ? 1.005 -8.472 0.731 1.00 88.88 97 ILE A O 1
ATOM 736 N N . VAL A 1 98 ? -0.847 -7.670 -0.262 1.00 81.88 98 VAL A N 1
ATOM 737 C CA . VAL A 1 98 ? -1.516 -8.972 -0.437 1.00 81.88 98 VAL A CA 1
ATOM 738 C C . VAL A 1 98 ? -1.064 -9.634 -1.727 1.00 81.88 98 VAL A C 1
ATOM 740 O O . VAL A 1 98 ? -0.882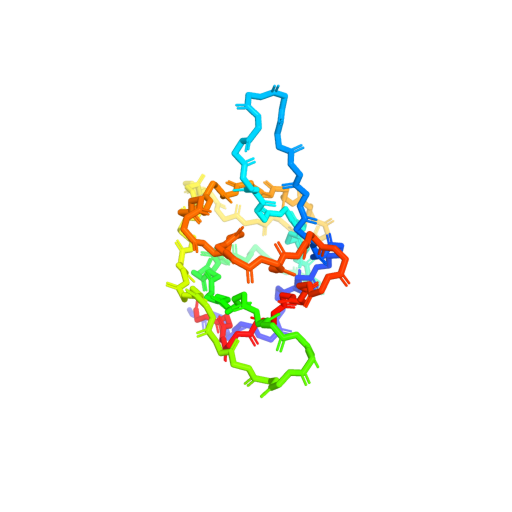 -10.843 -1.767 1.00 81.88 98 VAL A O 1
ATOM 743 N N . ASN A 1 99 ? -0.886 -8.822 -2.768 1.00 65.31 99 ASN A N 1
ATOM 744 C CA . ASN A 1 99 ? -0.275 -9.166 -4.041 1.00 65.31 99 ASN A CA 1
ATOM 745 C C . ASN A 1 99 ? 0.097 -7.859 -4.750 1.00 65.31 99 ASN A C 1
ATOM 747 O O . ASN A 1 99 ? -0.674 -6.896 -4.749 1.00 65.31 99 ASN A O 1
ATOM 751 N N . SER A 1 100 ? 1.249 -7.834 -5.403 1.00 47.81 100 SER A N 1
ATOM 752 C CA . SER A 1 100 ? 1.409 -7.037 -6.613 1.00 47.81 100 SER A CA 1
ATOM 753 C C . SER A 1 100 ? 1.042 -7.972 -7.775 1.00 47.81 100 SER A C 1
ATOM 755 O O . SER A 1 100 ? 1.565 -9.084 -7.835 1.00 47.81 100 SER A O 1
ATOM 757 N N . ILE A 1 101 ? 0.104 -7.575 -8.644 1.00 39.50 101 ILE A N 1
ATOM 758 C CA . ILE A 1 101 ? -0.255 -8.265 -9.909 1.00 39.50 101 ILE A CA 1
ATOM 759 C C . ILE A 1 101 ? 0.085 -7.347 -11.087 1.00 39.50 101 ILE A C 1
ATOM 761 O O . ILE A 1 101 ? -0.037 -6.117 -10.891 1.00 39.50 101 ILE A O 1
#

pLDDT: mean 84.42, std 12.52, range [39.09, 95.0]

Sequence (101 aa):
MIPLNNVRVSDLRIELAENGLPEVKGTLTNESNQLGEVPIIQFNVIDQRNNRILASEAIALDSSNGIAPGEQMSFIKAINTNILSSGVTLSDLHVEIVNSI

Foldseek 3Di:
DDDPPFKDKAPWAWDADPVRFIKTKIKIFGQDQAFAAQWWWWKFKAQQVVRDTPDIDIDDDDDPRGAHHGGMDMDMDTDDPCSCPDPRDRVRIDMDTPDGD

Secondary structure (DSSP, 8-state):
---GGGEEEEEEEEEE-TTS-EEEEEEEEE-SSSPBPPPPEEEEEEETTTTEEEEEEEE----TT-B-TT-EEEEEEE--GGGG-TT--GGGEEEEEEEE-